Protein AF-A0A2N7XBC0-F1 (afdb_monomer_lite)

Foldseek 3Di:
DPPPDDWDWDWDDDPPNLDIKIFTDPDFPDCDDKDKFQDCVSCVVPPVQNVQVVPPPDRMWMDDGGIID

Radius of gyration: 12.36 Å; chains: 1; bounding box: 37×24×28 Å

Structure (mmCIF, N/CA/C/O backbone):
data_AF-A0A2N7XBC0-F1
#
_entry.id   AF-A0A2N7XBC0-F1
#
loop_
_atom_site.group_PDB
_atom_site.id
_atom_site.type_symbol
_atom_site.label_atom_id
_atom_site.label_alt_id
_atom_site.label_comp_id
_atom_site.label_asym_id
_atom_site.label_entity_id
_atom_site.label_seq_id
_atom_site.pdbx_PDB_ins_code
_atom_site.Cartn_x
_atom_site.Cartn_y
_atom_site.Cartn_z
_atom_site.occupancy
_atom_site.B_iso_or_equiv
_atom_site.auth_seq_id
_atom_site.auth_comp_id
_atom_site.auth_asym_id
_atom_site.auth_atom_id
_atom_site.pdbx_PDB_model_num
ATOM 1 N N . MET A 1 1 ? -20.793 6.808 4.062 1.00 45.38 1 MET A N 1
ATOM 2 C CA . MET A 1 1 ? -20.276 7.744 5.080 1.00 45.38 1 MET A CA 1
ATOM 3 C C . MET A 1 1 ? -18.818 7.381 5.306 1.00 45.38 1 MET A C 1
ATOM 5 O O . MET A 1 1 ? -18.570 6.235 5.653 1.00 45.38 1 MET A O 1
ATOM 9 N N . ALA A 1 2 ? -17.864 8.257 4.978 1.00 53.69 2 ALA A N 1
ATOM 10 C CA . ALA A 1 2 ? -16.460 7.982 5.293 1.00 53.69 2 ALA A CA 1
ATOM 11 C C . ALA A 1 2 ? -16.299 8.014 6.825 1.00 53.69 2 ALA A C 1
ATOM 13 O O . ALA A 1 2 ? -16.929 8.873 7.454 1.00 53.69 2 ALA A O 1
ATOM 14 N N . PRO A 1 3 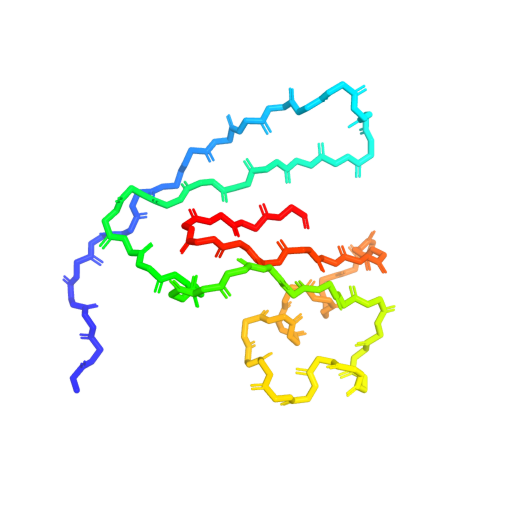? -15.543 7.085 7.434 1.00 56.44 3 PRO A N 1
ATOM 15 C CA . PRO A 1 3 ? -15.330 7.105 8.876 1.00 56.44 3 PRO A CA 1
ATOM 16 C C . PRO A 1 3 ? -14.762 8.471 9.277 1.00 56.44 3 PRO A C 1
ATOM 18 O O . PRO A 1 3 ? -13.810 8.960 8.680 1.00 56.44 3 PRO A O 1
ATOM 21 N N . THR A 1 4 ? -15.418 9.119 10.237 1.00 58.44 4 THR A N 1
ATOM 22 C CA . THR A 1 4 ? -15.143 10.501 10.674 1.00 58.44 4 THR A CA 1
ATOM 23 C C . THR A 1 4 ? -14.170 10.539 11.860 1.00 58.44 4 THR A C 1
ATOM 25 O O . THR A 1 4 ? -14.203 11.463 12.664 1.00 58.44 4 THR A O 1
ATOM 28 N N . GLY A 1 5 ? -13.328 9.511 11.993 1.00 71.75 5 GLY A N 1
ATOM 29 C CA . GLY A 1 5 ? -12.335 9.372 13.058 1.00 71.75 5 GLY A CA 1
ATOM 30 C C . GLY A 1 5 ? -10.914 9.592 12.545 1.00 71.75 5 GLY A C 1
ATOM 31 O O . GLY A 1 5 ? -10.640 9.395 11.361 1.00 71.75 5 GLY A O 1
ATOM 32 N N . SER A 1 6 ? -10.017 10.001 13.444 1.00 81.56 6 SER A N 1
ATOM 33 C CA . SER A 1 6 ? -8.573 9.924 13.200 1.00 81.56 6 SER A CA 1
ATOM 34 C C . SER A 1 6 ? -8.175 8.468 12.958 1.00 81.56 6 SER A C 1
ATOM 36 O O . SER A 1 6 ? -8.765 7.565 13.548 1.00 81.56 6 SER A O 1
ATOM 38 N N . VAL A 1 7 ? -7.184 8.246 12.098 1.00 85.88 7 VAL A N 1
ATOM 39 C CA . VAL A 1 7 ? -6.539 6.940 11.944 1.00 85.88 7 VAL A CA 1
ATOM 40 C C . VAL A 1 7 ? -5.145 7.067 12.526 1.00 85.88 7 VAL A C 1
ATOM 42 O O . VAL A 1 7 ? -4.316 7.795 11.978 1.00 85.88 7 VAL A O 1
ATOM 45 N N . ASP A 1 8 ? -4.890 6.353 13.615 1.00 93.25 8 ASP A N 1
ATOM 46 C CA . ASP A 1 8 ? -3.561 6.302 14.207 1.00 93.25 8 ASP A CA 1
ATOM 47 C C . ASP A 1 8 ? -2.689 5.310 13.431 1.00 93.25 8 ASP A C 1
ATOM 49 O O . ASP A 1 8 ? -3.091 4.180 13.133 1.00 93.25 8 ASP A O 1
ATOM 53 N N . ILE A 1 9 ? -1.493 5.769 13.055 1.00 95.31 9 ILE A N 1
ATOM 54 C CA . ILE A 1 9 ? -0.530 5.000 12.266 1.00 95.31 9 ILE A CA 1
ATOM 55 C C . ILE A 1 9 ? 0.789 4.948 13.029 1.00 95.31 9 ILE A C 1
ATOM 57 O O . ILE A 1 9 ? 1.387 5.985 13.325 1.00 95.31 9 ILE A O 1
ATOM 61 N N . ARG A 1 10 ? 1.275 3.735 13.297 1.00 96.50 10 ARG A N 1
ATOM 62 C CA . ARG A 1 10 ? 2.594 3.483 13.892 1.00 96.50 10 ARG A CA 1
ATOM 63 C C . ARG A 1 10 ? 3.576 3.001 12.830 1.00 96.50 10 ARG A C 1
ATOM 65 O O . ARG A 1 10 ? 3.196 2.272 11.916 1.00 96.50 10 ARG A O 1
ATOM 72 N N . LEU A 1 11 ? 4.843 3.381 12.978 1.00 97.50 11 LEU A N 1
ATOM 73 C CA . LEU A 1 11 ? 5.938 2.866 12.161 1.00 97.50 11 LEU A CA 1
ATOM 74 C C . LEU A 1 11 ? 6.682 1.761 12.908 1.00 97.50 11 LEU A C 1
ATOM 76 O O . LEU A 1 11 ? 7.205 1.995 13.997 1.00 97.50 11 LEU A O 1
ATOM 80 N N . ASP A 1 12 ? 6.782 0.601 12.274 1.00 97.38 12 ASP A N 1
ATOM 81 C CA . ASP A 1 12 ? 7.687 -0.475 12.651 1.00 97.38 12 ASP A CA 1
ATOM 82 C C . ASP A 1 12 ? 8.809 -0.556 11.606 1.00 97.38 12 ASP A C 1
ATOM 84 O O . ASP A 1 12 ? 8.567 -0.516 10.395 1.00 97.38 12 ASP A O 1
ATOM 88 N N . PHE A 1 13 ? 10.048 -0.702 12.068 1.00 96.00 13 PHE A N 1
ATOM 89 C CA . PHE A 1 13 ? 11.229 -0.759 11.207 1.00 96.00 13 PHE A CA 1
ATOM 90 C C . PHE A 1 13 ? 11.757 -2.199 11.157 1.00 96.00 13 PHE A C 1
ATOM 92 O O . PHE A 1 13 ? 12.410 -2.642 12.106 1.00 96.00 13 PHE A O 1
ATOM 99 N N . PRO A 1 14 ? 11.441 -2.973 10.100 1.00 93.12 14 PRO A N 1
ATOM 100 C CA . PRO A 1 14 ? 11.950 -4.331 9.955 1.00 93.12 14 PRO A CA 1
ATOM 101 C C . PRO A 1 14 ? 13.465 -4.337 9.662 1.00 93.12 14 PRO A C 1
ATOM 103 O O . PRO A 1 14 ? 14.034 -3.305 9.314 1.00 93.12 14 PRO A O 1
ATOM 106 N N . PRO A 1 15 ? 14.136 -5.507 9.716 1.00 96.81 15 PRO A N 1
ATOM 107 C CA . PRO A 1 15 ? 15.570 -5.604 9.424 1.00 96.81 15 PRO A CA 1
ATOM 108 C C . PRO A 1 15 ? 15.978 -5.172 8.004 1.00 96.81 15 PRO A C 1
ATOM 110 O O . PRO A 1 15 ? 17.154 -4.919 7.763 1.00 96.81 15 PRO A O 1
ATOM 113 N N . ASN A 1 16 ? 15.038 -5.121 7.052 1.00 94.31 16 ASN A N 1
ATOM 114 C CA . ASN A 1 16 ? 15.301 -4.636 5.699 1.00 94.31 16 ASN A CA 1
ATOM 115 C C . ASN A 1 16 ? 15.346 -3.095 5.691 1.00 94.31 16 ASN A C 1
ATOM 117 O O . ASN A 1 16 ? 14.293 -2.479 5.854 1.00 94.31 16 ASN A O 1
ATOM 121 N N . PRO A 1 17 ? 16.502 -2.462 5.413 1.00 95.62 17 PRO A N 1
ATOM 122 C CA . PRO A 1 17 ? 16.640 -1.004 5.451 1.00 95.62 17 PRO A CA 1
ATOM 123 C C . PRO A 1 17 ? 15.865 -0.275 4.342 1.00 95.62 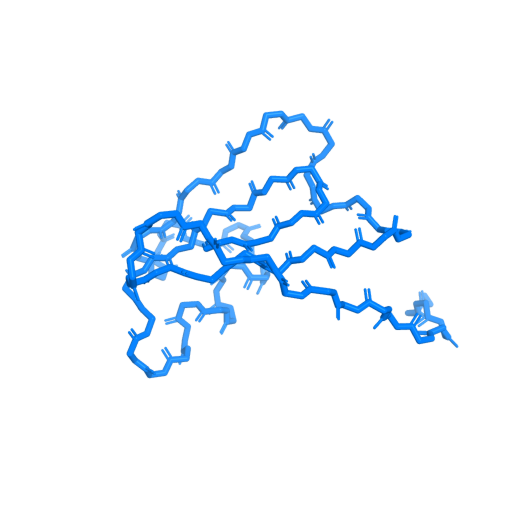17 PRO A C 1
ATOM 125 O O . PRO A 1 17 ? 15.707 0.939 4.410 1.00 95.62 17 PRO A O 1
ATOM 128 N N . ASN A 1 18 ? 15.379 -0.995 3.326 1.00 96.75 18 ASN A N 1
ATOM 129 C CA . ASN A 1 18 ? 14.577 -0.433 2.236 1.00 96.75 18 ASN A CA 1
ATOM 130 C C . ASN A 1 18 ? 13.064 -0.542 2.488 1.00 96.75 18 ASN A C 1
ATOM 132 O O . ASN A 1 18 ? 12.281 -0.307 1.571 1.00 96.75 18 ASN A O 1
ATOM 136 N N . ALA A 1 19 ? 12.646 -0.959 3.687 1.00 96.81 19 ALA A N 1
ATOM 137 C CA . ALA A 1 19 ? 11.246 -1.177 4.020 1.00 96.81 19 ALA A CA 1
ATOM 138 C C . ALA A 1 19 ? 10.864 -0.476 5.326 1.00 96.81 19 ALA A C 1
ATOM 140 O O . ALA A 1 19 ? 11.618 -0.470 6.297 1.00 96.81 19 ALA A O 1
ATOM 141 N N . VAL A 1 20 ? 9.646 0.059 5.359 1.00 97.75 20 VAL A N 1
ATOM 142 C CA . VAL A 1 20 ? 9.007 0.604 6.561 1.00 97.75 20 VAL A CA 1
ATOM 143 C C . VAL A 1 20 ? 7.628 -0.025 6.655 1.00 97.75 20 VAL A C 1
ATOM 145 O O . VAL A 1 20 ? 6.897 -0.046 5.669 1.00 97.75 20 VAL A O 1
ATOM 148 N N . LYS A 1 21 ? 7.259 -0.539 7.827 1.00 98.00 21 LYS A N 1
ATOM 149 C CA . LYS A 1 21 ? 5.936 -1.116 8.051 1.00 98.00 21 LYS A CA 1
ATOM 150 C C . LYS A 1 21 ? 5.043 -0.094 8.750 1.00 98.00 21 LYS A C 1
ATOM 152 O O . LYS A 1 21 ? 5.311 0.309 9.875 1.00 98.00 21 LYS A O 1
ATOM 157 N N . TYR A 1 22 ? 3.962 0.289 8.088 1.00 97.75 22 TYR A N 1
ATOM 158 C CA . TYR A 1 22 ? 2.926 1.182 8.598 1.00 97.75 22 TYR A CA 1
ATOM 159 C C . TYR A 1 22 ? 1.800 0.331 9.182 1.00 97.75 22 TYR A C 1
ATOM 161 O O . TYR A 1 22 ? 1.136 -0.388 8.435 1.00 97.75 22 TYR A O 1
ATOM 169 N N . VAL A 1 23 ? 1.591 0.380 10.497 1.00 97.44 23 VAL A N 1
ATOM 170 C CA . VAL A 1 23 ? 0.560 -0.394 11.208 1.00 97.44 23 VAL A CA 1
ATOM 171 C C . VAL A 1 23 ? -0.595 0.524 11.594 1.00 97.44 23 VAL A C 1
ATOM 173 O O . VAL A 1 23 ? -0.363 1.591 12.159 1.00 97.44 23 VAL A O 1
ATOM 176 N N . VAL A 1 24 ? -1.822 0.100 11.295 1.00 95.44 24 VAL A N 1
ATOM 177 C CA . VAL A 1 24 ? -3.069 0.752 11.720 1.00 95.44 24 VAL A CA 1
ATOM 178 C C . VAL A 1 24 ? -3.710 -0.073 12.835 1.00 95.44 24 VAL A C 1
ATOM 180 O O . VAL A 1 24 ? -3.836 -1.291 12.705 1.00 95.44 24 VAL A O 1
ATOM 183 N N . ASP A 1 25 ? -4.090 0.557 13.944 1.00 85.19 25 ASP A N 1
ATOM 184 C CA . ASP A 1 25 ? -4.564 -0.182 15.124 1.00 85.19 25 ASP A CA 1
ATOM 185 C C . ASP A 1 25 ? -6.055 -0.584 15.005 1.00 85.19 25 ASP A C 1
ATOM 187 O O . ASP A 1 25 ? -6.395 -1.740 15.248 1.00 85.19 25 ASP A O 1
ATOM 191 N N . ASP A 1 26 ? -6.927 0.307 14.514 1.00 86.38 26 ASP A N 1
ATOM 192 C CA . ASP A 1 26 ? -8.395 0.111 14.528 1.00 86.38 26 ASP A CA 1
ATOM 193 C C . ASP A 1 26 ? -9.021 -0.232 13.163 1.00 86.38 26 ASP A C 1
ATOM 195 O O . ASP A 1 26 ? -10.240 -0.167 12.976 1.00 86.38 26 ASP A O 1
ATOM 199 N N . HIS A 1 27 ? -8.203 -0.603 12.174 1.00 89.88 27 HIS A N 1
ATOM 200 C CA . HIS A 1 27 ? -8.676 -0.860 10.813 1.00 89.88 27 HIS A CA 1
ATOM 201 C C . HIS A 1 27 ? -8.136 -2.163 10.228 1.00 89.88 27 HIS A C 1
ATOM 203 O O . HIS A 1 27 ? -6.935 -2.423 10.212 1.00 89.88 27 HIS A O 1
ATOM 209 N N . VAL A 1 28 ? -9.045 -2.954 9.653 1.00 93.75 28 VAL A N 1
ATOM 210 C CA . VAL A 1 28 ? -8.698 -4.126 8.845 1.00 93.75 28 VAL A CA 1
ATOM 211 C C . VAL A 1 28 ? -8.547 -3.696 7.389 1.00 93.75 28 VAL A C 1
ATOM 213 O O . VAL A 1 28 ? -9.511 -3.254 6.764 1.00 93.75 28 VAL A O 1
ATOM 216 N N . LEU A 1 29 ? -7.340 -3.840 6.849 1.00 94.62 29 LEU A N 1
ATOM 217 C CA . LEU A 1 29 ? -7.017 -3.579 5.446 1.00 94.62 29 LEU A CA 1
ATOM 218 C C . LEU A 1 29 ? -7.277 -4.810 4.571 1.00 94.62 29 LEU A C 1
ATOM 220 O O . LEU A 1 29 ? -7.826 -4.683 3.478 1.00 94.62 29 LEU A O 1
ATOM 224 N N . LEU A 1 30 ? -6.915 -6.004 5.055 1.00 95.31 30 LEU A N 1
ATOM 225 C CA . LEU A 1 30 ? -7.128 -7.262 4.339 1.00 95.31 30 LEU A CA 1
ATOM 226 C C . LEU A 1 30 ? -7.496 -8.390 5.310 1.00 95.31 30 LEU A C 1
ATOM 228 O O . LEU A 1 30 ? -6.654 -8.921 6.023 1.00 95.31 30 LEU A O 1
ATOM 232 N N . ALA A 1 31 ? -8.762 -8.805 5.319 1.00 93.75 31 ALA A N 1
ATOM 233 C CA . ALA A 1 31 ? -9.273 -9.735 6.332 1.00 93.75 31 ALA A CA 1
ATOM 234 C C . ALA A 1 31 ? -8.591 -11.119 6.345 1.00 93.75 31 ALA A C 1
ATOM 236 O O . ALA A 1 31 ? -8.667 -11.826 7.349 1.00 93.75 31 ALA A O 1
ATOM 237 N N . ARG A 1 32 ? -7.955 -11.538 5.241 1.00 94.31 32 ARG A N 1
ATOM 238 C CA . ARG A 1 32 ? -7.255 -12.826 5.132 1.00 94.31 32 ARG A CA 1
ATOM 239 C C . ARG A 1 32 ? -5.991 -12.709 4.288 1.00 94.31 32 ARG A C 1
ATOM 241 O O . ARG A 1 32 ? -6.031 -12.153 3.196 1.00 94.31 32 ARG A O 1
ATOM 248 N N . GLY A 1 33 ? -4.919 -13.341 4.764 1.00 94.94 33 GLY A N 1
ATOM 249 C CA . GLY A 1 33 ? -3.648 -13.436 4.050 1.00 94.94 33 GLY A CA 1
ATOM 250 C C . GLY A 1 33 ? -2.942 -12.089 3.896 1.00 94.94 33 GLY A C 1
ATOM 251 O O . GLY A 1 33 ? -3.066 -11.201 4.739 1.00 94.94 33 GLY A O 1
ATOM 252 N N . SER A 1 34 ? -2.183 -11.965 2.813 1.00 96.88 34 SER A N 1
ATOM 253 C CA . SER A 1 34 ? -1.514 -10.737 2.395 1.00 96.88 34 SER A CA 1
ATOM 254 C C . SER A 1 34 ? -1.508 -10.635 0.870 1.00 96.88 34 SER A C 1
ATOM 256 O O . SER A 1 34 ? -1.635 -11.644 0.171 1.00 96.88 34 SER A O 1
ATOM 258 N N . ALA A 1 35 ? -1.378 -9.416 0.354 1.00 97.62 35 ALA A N 1
ATOM 259 C CA . ALA A 1 35 ? -1.302 -9.146 -1.076 1.00 97.62 35 ALA A CA 1
ATOM 260 C C . ALA A 1 35 ? -0.092 -8.261 -1.385 1.00 97.62 35 ALA A C 1
ATOM 262 O O . ALA A 1 35 ? 0.065 -7.198 -0.785 1.00 97.62 35 ALA A O 1
ATOM 263 N N . SER A 1 36 ? 0.745 -8.700 -2.325 1.00 97.69 36 SER A N 1
ATOM 264 C CA . SER A 1 36 ? 1.948 -7.985 -2.760 1.00 97.69 36 SER A CA 1
ATOM 265 C C . SER A 1 36 ? 1.739 -7.362 -4.132 1.00 97.69 36 SER A C 1
ATOM 267 O O . SER A 1 36 ? 1.231 -8.013 -5.045 1.00 97.69 36 SER A O 1
ATOM 269 N N . PHE A 1 37 ? 2.202 -6.129 -4.299 1.00 98.19 37 PHE A N 1
ATOM 270 C CA . PHE A 1 37 ? 2.083 -5.365 -5.531 1.00 98.19 37 PHE A CA 1
ATOM 271 C C . PHE A 1 37 ? 3.434 -4.750 -5.888 1.00 98.19 37 PHE A C 1
ATOM 273 O O . PHE A 1 37 ? 4.054 -4.072 -5.075 1.00 98.19 37 PHE A O 1
ATOM 280 N N . ASN A 1 38 ? 3.887 -4.970 -7.117 1.00 97.19 38 ASN A N 1
ATOM 281 C CA . ASN A 1 38 ? 5.143 -4.436 -7.655 1.00 97.19 38 ASN A CA 1
ATOM 282 C C . ASN A 1 38 ? 4.932 -3.559 -8.902 1.00 97.19 38 ASN A C 1
ATOM 284 O O . ASN A 1 38 ? 5.891 -3.048 -9.469 1.00 97.19 38 ASN A O 1
ATOM 288 N N . THR A 1 39 ? 3.687 -3.406 -9.362 1.00 96.50 39 THR A N 1
ATOM 289 C CA . THR A 1 39 ? 3.326 -2.576 -10.516 1.00 96.50 39 THR A CA 1
ATOM 290 C C . THR A 1 39 ? 1.943 -1.957 -10.320 1.00 96.50 39 THR A C 1
ATOM 292 O O . THR A 1 39 ? 1.080 -2.532 -9.653 1.00 96.50 39 THR A O 1
ATOM 295 N N . LEU A 1 40 ? 1.696 -0.802 -10.948 1.00 95.31 40 LEU A N 1
ATOM 296 C CA . LEU A 1 40 ? 0.380 -0.149 -10.928 1.00 95.31 40 LEU A CA 1
ATOM 297 C C . LEU A 1 40 ? -0.727 -1.011 -11.558 1.00 95.31 40 LEU A C 1
ATOM 299 O O . LEU A 1 40 ? -1.869 -0.942 -11.108 1.00 95.31 40 LEU A O 1
ATOM 303 N N . ALA A 1 41 ? -0.387 -1.829 -12.560 1.00 95.75 41 ALA A N 1
ATOM 304 C CA . ALA A 1 41 ? -1.321 -2.751 -13.206 1.00 95.75 41 ALA A CA 1
ATOM 305 C C . ALA A 1 41 ? -1.761 -3.871 -12.248 1.00 95.75 41 ALA A C 1
ATOM 307 O O . ALA A 1 41 ? -2.952 -4.116 -12.089 1.00 95.75 41 ALA A O 1
ATOM 308 N N . ALA A 1 42 ? -0.819 -4.493 -11.526 1.00 95.56 42 ALA A N 1
ATOM 309 C CA . ALA A 1 42 ? -1.151 -5.498 -10.511 1.00 95.56 42 ALA A CA 1
ATOM 310 C C . ALA A 1 42 ? -1.997 -4.917 -9.362 1.00 95.56 42 ALA A C 1
ATOM 312 O O . ALA A 1 42 ? -2.770 -5.632 -8.728 1.00 95.56 42 ALA A O 1
ATOM 313 N N . ALA A 1 43 ? -1.866 -3.615 -9.101 1.00 96.88 43 ALA A N 1
ATOM 314 C CA . ALA A 1 43 ? -2.612 -2.911 -8.070 1.00 96.88 43 ALA A CA 1
ATOM 315 C C . ALA A 1 43 ? -4.025 -2.476 -8.494 1.00 96.88 43 ALA A C 1
ATOM 317 O O . ALA A 1 43 ? -4.720 -1.884 -7.673 1.00 96.88 43 ALA A O 1
ATOM 318 N N . GLU A 1 44 ? -4.490 -2.749 -9.721 1.00 95.06 44 GLU A N 1
ATOM 319 C CA . GLU A 1 44 ? -5.759 -2.204 -10.233 1.00 95.06 44 GLU A CA 1
ATOM 320 C C . GLU A 1 44 ? -6.965 -2.405 -9.307 1.00 95.06 44 GLU A C 1
ATOM 322 O O . GLU A 1 44 ? -7.754 -1.475 -9.126 1.00 95.06 44 GLU A O 1
ATOM 327 N N . ALA A 1 45 ? -7.067 -3.578 -8.680 1.00 94.06 45 ALA A N 1
ATOM 328 C CA . ALA A 1 45 ? -8.159 -3.933 -7.776 1.00 94.06 45 ALA A CA 1
ATOM 329 C C . ALA A 1 45 ? -8.041 -3.321 -6.363 1.00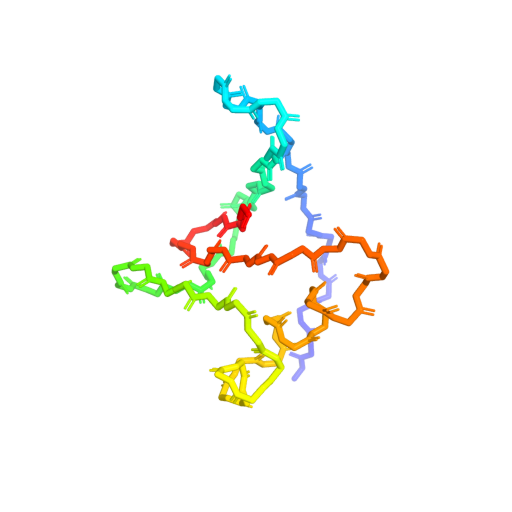 94.06 45 ALA A C 1
ATOM 331 O O . ALA A 1 45 ? -8.977 -3.425 -5.573 1.00 94.06 45 ALA A O 1
ATOM 332 N N . SER A 1 46 ? -6.914 -2.686 -6.022 1.00 96.69 46 SER A N 1
ATOM 333 C CA . SER A 1 46 ? -6.652 -2.111 -4.698 1.00 96.69 46 SER A CA 1
ATOM 334 C C . SER A 1 46 ? -6.397 -0.603 -4.797 1.00 96.69 46 SER A C 1
ATOM 336 O O . SER A 1 46 ? -5.274 -0.173 -5.080 1.00 96.69 46 SER A O 1
ATOM 338 N N . PRO A 1 47 ? -7.406 0.244 -4.509 1.00 96.50 47 PRO A N 1
ATOM 339 C CA . PRO A 1 47 ? -7.232 1.696 -4.498 1.00 96.50 47 PRO A CA 1
ATOM 340 C C . PRO A 1 47 ? -6.101 2.165 -3.573 1.00 96.50 47 PRO A C 1
ATOM 342 O O . PRO A 1 47 ? -5.422 3.142 -3.886 1.00 96.50 47 PRO A O 1
ATOM 345 N N . LEU A 1 48 ? -5.879 1.459 -2.457 1.00 96.12 48 LEU A N 1
ATOM 346 C CA . LEU A 1 48 ? -4.777 1.726 -1.535 1.00 96.12 48 LEU A CA 1
ATOM 347 C C . LEU A 1 48 ? -3.423 1.426 -2.190 1.00 96.12 48 LEU A C 1
ATOM 349 O O . LEU A 1 48 ? -2.567 2.308 -2.227 1.00 96.12 48 LEU A O 1
ATOM 353 N N . ALA A 1 49 ? -3.246 0.234 -2.772 1.00 97.94 49 ALA A N 1
ATOM 354 C CA . ALA A 1 49 ? -1.987 -0.141 -3.418 1.00 97.94 49 ALA A CA 1
ATOM 355 C C . ALA A 1 49 ? -1.649 0.786 -4.594 1.00 97.94 49 ALA A C 1
ATOM 357 O O . ALA A 1 49 ? -0.504 1.213 -4.714 1.00 97.94 49 ALA A O 1
ATOM 358 N N . LYS A 1 50 ? -2.639 1.182 -5.412 1.00 98.19 50 LYS A N 1
ATOM 359 C CA . LYS A 1 50 ? -2.411 2.138 -6.516 1.00 98.19 50 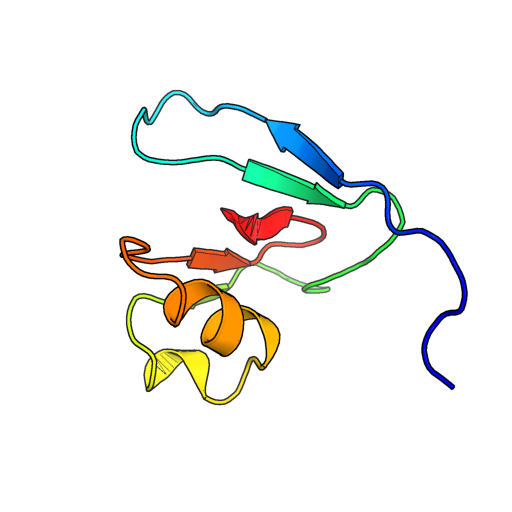LYS A CA 1
ATOM 360 C C . LYS A 1 50 ? -1.873 3.469 -6.014 1.00 98.19 50 LYS A C 1
ATOM 362 O O . LYS A 1 50 ? -0.973 4.028 -6.628 1.00 98.19 50 LYS A O 1
ATOM 367 N N . ARG A 1 51 ? -2.431 3.988 -4.916 1.00 97.88 51 ARG A N 1
ATOM 368 C CA . ARG A 1 51 ? -1.998 5.267 -4.340 1.00 97.88 51 ARG A CA 1
ATOM 369 C C . ARG A 1 51 ? -0.603 5.166 -3.736 1.00 97.88 51 ARG A C 1
ATOM 371 O O . ARG A 1 51 ? 0.184 6.077 -3.941 1.00 97.88 51 ARG A O 1
ATOM 378 N N . VAL A 1 52 ? -0.294 4.062 -3.054 1.00 97.56 52 VAL A N 1
ATOM 379 C CA . VAL A 1 52 ? 1.042 3.817 -2.489 1.00 97.56 52 VAL A CA 1
ATOM 380 C C . VAL A 1 52 ? 2.092 3.700 -3.596 1.00 97.56 52 VAL A C 1
ATOM 382 O O . VAL A 1 52 ? 3.101 4.393 -3.549 1.00 97.56 52 VAL A O 1
ATOM 385 N N . LEU A 1 53 ? 1.833 2.903 -4.637 1.00 97.94 53 LEU A N 1
ATOM 386 C CA . LEU A 1 53 ? 2.760 2.726 -5.764 1.00 97.94 53 LEU A CA 1
ATOM 387 C C . LEU A 1 53 ? 2.893 3.964 -6.664 1.00 97.94 53 LEU A C 1
ATOM 389 O O . LEU A 1 53 ? 3.830 4.047 -7.450 1.00 97.94 53 LEU A O 1
ATOM 393 N N . ALA A 1 54 ? 1.967 4.921 -6.582 1.00 97.38 54 ALA A N 1
ATOM 394 C CA . ALA A 1 54 ? 2.082 6.191 -7.295 1.00 97.38 54 ALA A CA 1
ATOM 395 C C . ALA A 1 54 ? 3.042 7.180 -6.605 1.00 97.38 54 ALA A C 1
A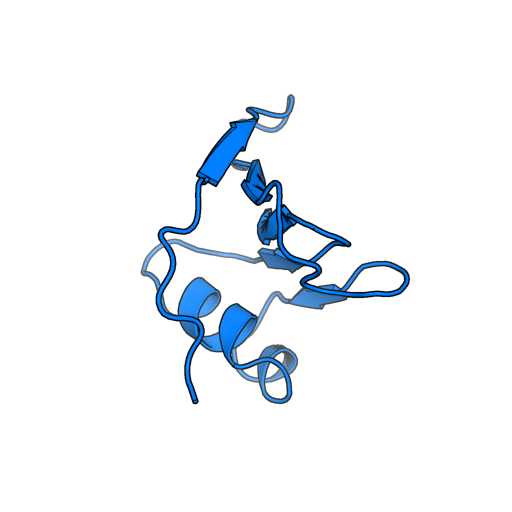TOM 397 O O . ALA A 1 54 ? 3.366 8.214 -7.191 1.00 97.38 54 ALA A O 1
ATOM 398 N N . ILE A 1 55 ? 3.493 6.893 -5.377 1.00 97.50 55 ILE A N 1
ATOM 399 C CA . ILE A 1 55 ? 4.463 7.726 -4.664 1.00 97.50 55 ILE A CA 1
ATOM 400 C C . ILE A 1 55 ? 5.848 7.533 -5.307 1.00 97.50 55 ILE A C 1
ATOM 402 O O . ILE A 1 55 ? 6.330 6.398 -5.383 1.00 97.50 55 ILE A O 1
ATOM 406 N N . PRO A 1 56 ? 6.527 8.611 -5.746 1.00 97.50 56 PRO A N 1
ATOM 407 C CA . PRO A 1 56 ? 7.862 8.506 -6.325 1.00 97.50 56 PRO A CA 1
ATOM 408 C C . PRO A 1 56 ? 8.847 7.799 -5.385 1.00 97.50 56 PRO A C 1
ATOM 410 O O . PRO A 1 56 ? 8.976 8.167 -4.220 1.00 97.50 56 PRO A O 1
ATOM 413 N N . GLY A 1 57 ? 9.554 6.796 -5.907 1.00 96.25 57 GLY A N 1
ATOM 414 C CA . GLY A 1 57 ? 10.538 6.010 -5.156 1.00 96.25 57 GLY A CA 1
ATOM 415 C C . GLY A 1 57 ? 9.990 4.742 -4.493 1.00 96.25 57 GLY A C 1
ATOM 416 O O . GLY A 1 57 ? 10.786 3.915 -4.053 1.00 96.25 57 GLY A O 1
ATOM 417 N N . VAL A 1 58 ? 8.669 4.528 -4.466 1.00 97.50 58 VAL A N 1
ATOM 418 C CA . VAL A 1 58 ? 8.090 3.265 -3.984 1.00 97.50 58 VAL A CA 1
ATOM 419 C C . VAL A 1 58 ? 8.208 2.192 -5.068 1.00 97.50 58 VAL A C 1
ATOM 421 O O . VAL A 1 58 ? 7.614 2.304 -6.137 1.00 97.50 58 VAL A O 1
ATOM 424 N N . ALA A 1 59 ? 8.970 1.134 -4.784 1.00 97.50 59 ALA A N 1
ATOM 425 C CA . ALA A 1 59 ? 9.183 0.025 -5.719 1.00 97.50 59 ALA A CA 1
ATOM 426 C C . ALA A 1 59 ? 8.097 -1.064 -5.633 1.00 97.50 59 ALA A C 1
ATOM 428 O O . ALA A 1 59 ? 7.763 -1.705 -6.628 1.00 97.50 59 ALA A O 1
ATOM 429 N N . SER A 1 60 ? 7.553 -1.295 -4.441 1.00 97.69 60 SER A N 1
ATOM 430 C CA . SER A 1 60 ? 6.545 -2.322 -4.176 1.00 97.69 60 SER A CA 1
ATOM 431 C C . SER A 1 60 ? 5.797 -2.013 -2.885 1.00 97.69 60 SER A C 1
ATOM 433 O O . SER A 1 60 ? 6.315 -1.272 -2.055 1.00 97.69 60 SER A O 1
ATOM 435 N N . CYS A 1 61 ? 4.631 -2.627 -2.688 1.00 97.81 61 CYS A N 1
ATOM 436 C CA . CYS A 1 61 ? 3.971 -2.661 -1.389 1.00 97.81 61 CYS A CA 1
ATOM 437 C C . CYS A 1 61 ? 3.338 -4.026 -1.084 1.00 97.81 61 CYS A C 1
ATOM 439 O O . CYS A 1 61 ? 2.894 -4.747 -1.979 1.00 97.81 61 CYS A O 1
ATOM 441 N N . LEU A 1 62 ? 3.287 -4.372 0.195 1.00 97.94 62 LEU A N 1
ATOM 442 C CA . LEU A 1 62 ? 2.628 -5.531 0.777 1.00 97.94 62 LEU A CA 1
ATOM 443 C C . LEU A 1 62 ? 1.508 -5.029 1.685 1.00 97.94 62 LEU A C 1
ATOM 445 O O . LEU A 1 62 ? 1.769 -4.307 2.643 1.00 97.94 62 LEU A O 1
ATOM 449 N N . ILE A 1 63 ? 0.273 -5.444 1.427 1.00 98.12 63 ILE A N 1
ATOM 450 C CA . ILE A 1 63 ? -0.875 -5.157 2.292 1.00 98.12 63 ILE A CA 1
ATOM 451 C C . ILE A 1 63 ? -1.206 -6.420 3.084 1.00 98.12 63 ILE A C 1
ATOM 453 O O . ILE A 1 63 ? -1.489 -7.471 2.504 1.00 98.12 63 ILE A O 1
ATOM 457 N N . GLY A 1 64 ? -1.155 -6.314 4.409 1.00 97.56 64 GLY A N 1
ATOM 458 C CA . GLY A 1 64 ? -1.550 -7.363 5.344 1.00 97.56 64 GLY A CA 1
ATOM 459 C C . GLY A 1 64 ? -2.850 -7.035 6.076 1.00 97.56 64 GLY A C 1
ATOM 460 O O . GLY A 1 64 ? -3.615 -6.168 5.661 1.00 97.56 64 GLY A O 1
ATOM 461 N N . TYR A 1 65 ? -3.082 -7.719 7.198 1.00 97.19 65 TYR A N 1
ATOM 462 C CA . TYR A 1 65 ? -4.319 -7.587 7.972 1.00 97.19 65 TYR A CA 1
ATOM 463 C C . TYR A 1 65 ? -4.614 -6.150 8.402 1.00 97.19 65 TYR A C 1
ATOM 465 O O . TYR A 1 65 ? -5.694 -5.637 8.128 1.00 97.19 65 TYR A O 1
ATOM 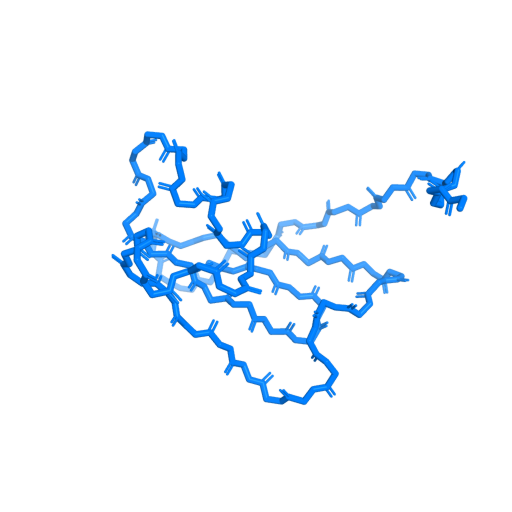473 N N . ASN A 1 66 ? -3.638 -5.494 9.023 1.00 96.81 66 ASN A N 1
ATOM 474 C CA . ASN A 1 66 ? -3.738 -4.131 9.536 1.00 96.81 66 ASN A CA 1
ATOM 475 C C . ASN A 1 66 ? -2.441 -3.343 9.287 1.00 96.81 66 ASN A C 1
ATOM 477 O O . ASN A 1 66 ? -2.053 -2.483 10.072 1.00 96.81 66 ASN A O 1
ATOM 481 N N . PHE A 1 67 ? -1.708 -3.683 8.225 1.00 97.25 67 PHE A N 1
ATOM 482 C CA . PHE A 1 67 ? -0.452 -3.012 7.914 1.00 97.25 67 PHE A CA 1
ATOM 483 C C . PHE A 1 67 ? -0.180 -2.924 6.414 1.00 97.25 67 PHE A C 1
ATOM 485 O O . PHE A 1 67 ? -0.686 -3.732 5.631 1.00 97.25 67 PHE A O 1
ATOM 492 N N . VAL A 1 68 ? 0.676 -1.971 6.048 1.00 97.75 68 VAL A N 1
ATOM 493 C CA . VAL A 1 68 ? 1.314 -1.862 4.731 1.00 97.75 68 VAL A CA 1
ATOM 494 C C . VAL A 1 68 ? 2.831 -1.867 4.916 1.00 97.75 68 VAL A C 1
ATOM 496 O O . VAL A 1 68 ? 3.330 -1.300 5.886 1.00 97.75 68 VAL A O 1
ATOM 499 N N . THR A 1 69 ? 3.578 -2.525 4.035 1.00 97.06 69 THR A N 1
ATOM 500 C CA . THR A 1 69 ? 5.053 -2.470 3.970 1.00 97.06 69 THR A CA 1
ATOM 501 C C . THR A 1 69 ? 5.503 -2.180 2.556 1.00 97.06 69 THR A C 1
ATOM 503 O O . THR A 1 69 ? 4.817 -2.683 1.645 1.00 97.06 69 THR A O 1
#

Sequence (69 aa):
MAPTGSVDIRLDFPPNPNAVKYVVDDHVLLARGSASFNTLAAAEASPLAKRVLAIPGVASCLIGYNFVT

Secondary structure (DSSP, 8-state):
----S---EEEE--S-TT--EEEESS--S-SSS-EEESSTTTTTT-HHHHHHHTSTT---EEE-SSEE-

pLDDT: mean 92.92, std 10.73, range [45.38, 98.19]